Protein AF-M1AH58-F1 (afdb_monomer_lite)

Sequence (137 aa):
LESLQVTPSANQQAGRSGRTGPGKCFRLYTAHNYTNDLADNTVLEIQRTNLANVVLSLKSHGIVELLNFDEIISIAAMLSVGNSIFYHPKDKQVHADNARLNFHTGNVGDHIALLKVYNSWKETNFSTQWCYDNYIS

InterPro domains:
  IPR027417 P-loop containing nucleoside triphosphate hydrolase [G3DSA:3.40.50.300] (1-42)
  IPR027417 P-loop containing nucleoside triphosphate hydrolase [SSF52540] (9-136)
  IPR042035 DEAH helicase, winged-helix domain [G3DSA:1.10.10.2130] (45-72)

Foldseek 3Di:
DPDPQDELCQVVVQVVQPPPHDGDDDDPDDPCCNVPRYDNHDDPVVVVDPLVVVQVLCVVVVNVVPDDPVLSVQLSVLCVVHPPQAAADPVCNVQSVVLQVVLCPPVRDPSSSSSVVVVVCVVVVVDPVVSVNSRGD

Organism: Solanum tuberosum (NCBI:txid4113)

Secondary structure (DSSP, 8-state):
-------TTHHHHHHHHTSSS------SS-HHHHHHTS-SSPPPGGGT--THHHHHHHHHTT-TTT--HHHHHHHHHHHHH-TT-B---TTSHHHHHHHHHHHTTTT--HHHHHHHHHHHHHHTTS-HHHHHHTTB-

Radius of gyration: 20.82 Å; chains: 1; bounding box: 40×37×53 Å

pLDDT: mean 71.43, std 12.14, range [29.83, 87.0]

Structure (mmCIF, N/CA/C/O backbone):
data_AF-M1AH58-F1
#
_entry.id   AF-M1AH58-F1
#
loop_
_atom_site.group_PDB
_atom_site.id
_atom_site.type_symbol
_atom_site.label_atom_id
_atom_site.label_alt_id
_atom_site.label_comp_id
_atom_site.label_asym_id
_atom_site.label_entity_id
_atom_site.label_seq_id
_atom_site.pdbx_PDB_ins_code
_atom_site.Cartn_x
_atom_site.Cartn_y
_atom_site.Cartn_z
_atom_site.occupancy
_atom_site.B_iso_or_equiv
_atom_site.auth_seq_id
_atom_site.auth_comp_id
_atom_site.auth_asym_id
_atom_site.auth_atom_id
_atom_site.pdbx_PDB_model_num
ATOM 1 N N . LEU A 1 1 ? 13.954 12.833 -15.854 1.00 32.66 1 LEU A N 1
ATOM 2 C CA . LEU A 1 1 ? 13.584 12.109 -17.090 1.00 32.66 1 LEU A CA 1
ATOM 3 C C . LEU A 1 1 ? 14.074 10.684 -16.928 1.00 32.66 1 LEU A C 1
ATOM 5 O O . LEU A 1 1 ? 15.163 10.348 -17.370 1.00 32.66 1 LEU A O 1
ATOM 9 N N . GLU A 1 2 ? 13.326 9.897 -16.166 1.00 29.83 2 GLU A N 1
ATOM 10 C CA . GLU A 1 2 ? 13.616 8.478 -15.993 1.00 29.83 2 GLU A CA 1
ATOM 11 C C . GLU A 1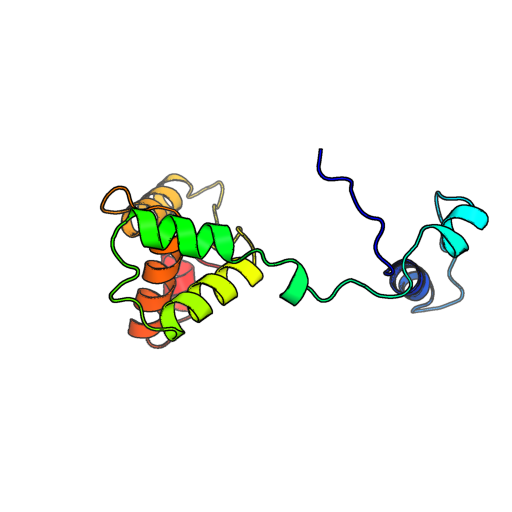 2 ? 13.270 7.804 -17.323 1.00 29.83 2 GLU A C 1
ATOM 13 O O . GLU A 1 2 ? 12.124 7.865 -17.774 1.00 29.83 2 GLU A O 1
ATOM 18 N N . SER A 1 3 ? 14.281 7.314 -18.040 1.00 34.31 3 SER A N 1
ATOM 19 C CA . SER A 1 3 ? 14.056 6.663 -19.324 1.00 34.31 3 SER A CA 1
ATOM 20 C C . SER A 1 3 ? 13.315 5.354 -19.077 1.00 34.31 3 SER A C 1
ATOM 22 O O . SER A 1 3 ? 13.710 4.545 -18.238 1.00 34.31 3 SER A O 1
ATOM 24 N N . LEU A 1 4 ? 12.210 5.161 -19.796 1.00 40.56 4 LEU A N 1
ATOM 25 C CA . LEU A 1 4 ? 11.435 3.928 -19.770 1.00 40.56 4 LEU A CA 1
ATOM 26 C C . LEU A 1 4 ? 12.319 2.812 -20.355 1.00 40.56 4 LEU A C 1
ATOM 28 O O . LEU A 1 4 ? 12.393 2.634 -21.569 1.00 40.56 4 LEU A O 1
ATOM 32 N N . GLN A 1 5 ? 13.078 2.123 -19.506 1.00 46.28 5 GLN A N 1
ATOM 33 C CA . GLN A 1 5 ? 13.957 1.037 -19.931 1.00 46.28 5 GLN A CA 1
ATOM 34 C C . GLN A 1 5 ? 13.096 -0.105 -20.479 1.00 46.28 5 GLN A C 1
ATOM 36 O O . GLN A 1 5 ? 12.227 -0.635 -19.781 1.00 46.28 5 GLN A O 1
ATOM 41 N N . VAL A 1 6 ? 13.319 -0.477 -21.741 1.00 50.81 6 VAL A N 1
ATOM 42 C CA . VAL A 1 6 ? 12.635 -1.609 -22.373 1.00 50.81 6 VAL A CA 1
ATOM 43 C C . VAL A 1 6 ? 13.094 -2.881 -21.666 1.00 50.81 6 VAL A C 1
ATOM 45 O O . VAL A 1 6 ? 14.271 -3.230 -21.687 1.00 50.81 6 VAL A O 1
ATOM 48 N N . THR A 1 7 ? 12.175 -3.552 -20.975 1.00 54.19 7 THR A N 1
ATOM 49 C CA . THR A 1 7 ? 12.506 -4.742 -20.187 1.00 54.19 7 THR A CA 1
ATOM 50 C C . THR A 1 7 ? 12.654 -5.991 -21.074 1.00 54.19 7 THR A C 1
ATOM 52 O O . THR A 1 7 ? 11.949 -6.109 -22.080 1.00 54.19 7 THR A O 1
ATOM 55 N N . PRO A 1 8 ? 13.476 -6.985 -20.677 1.00 55.16 8 PRO A N 1
ATOM 56 C CA . PRO A 1 8 ? 13.642 -8.291 -21.350 1.00 55.16 8 PRO A CA 1
ATOM 57 C C . PRO A 1 8 ? 12.373 -9.154 -21.505 1.00 55.16 8 PRO A C 1
ATOM 59 O O . PRO A 1 8 ? 12.428 -10.306 -21.933 1.00 55.16 8 PRO A O 1
ATOM 62 N N . SER A 1 9 ? 11.193 -8.634 -21.168 1.00 65.94 9 SER A N 1
ATOM 63 C CA . SER A 1 9 ? 9.922 -9.365 -21.171 1.00 65.94 9 SER A CA 1
ATOM 64 C C . SER A 1 9 ? 9.365 -9.656 -22.574 1.00 65.94 9 SER A C 1
ATOM 66 O O . SER A 1 9 ? 8.320 -10.296 -22.713 1.00 65.94 9 SER A O 1
ATOM 68 N N . ALA A 1 10 ? 10.054 -9.243 -23.642 1.00 69.62 10 ALA A N 1
ATOM 69 C CA . ALA A 1 10 ? 9.572 -9.351 -25.017 1.00 69.62 10 ALA A CA 1
ATOM 70 C C . ALA A 1 10 ? 9.218 -10.791 -25.445 1.00 69.62 10 ALA A C 1
ATOM 72 O O . ALA A 1 10 ? 8.214 -11.006 -26.129 1.00 69.62 10 ALA A O 1
ATOM 73 N N . ASN A 1 11 ? 9.989 -11.789 -24.999 1.00 75.12 11 ASN A N 1
ATOM 74 C CA . ASN A 1 11 ? 9.700 -13.201 -25.280 1.00 75.12 11 ASN A CA 1
ATOM 75 C C . ASN A 1 11 ? 8.509 -13.733 -24.478 1.00 75.12 11 ASN A C 1
ATOM 77 O O . ASN A 1 11 ? 7.708 -14.503 -25.008 1.00 75.12 11 ASN A O 1
ATOM 81 N N . GLN A 1 12 ? 8.329 -13.268 -23.240 1.00 76.62 12 GLN A N 1
ATOM 82 C CA . GLN A 1 12 ? 7.152 -13.611 -22.441 1.00 76.62 12 GLN A CA 1
ATOM 83 C C . GLN A 1 12 ? 5.873 -13.042 -23.069 1.00 76.62 12 GLN A C 1
ATOM 85 O O . GLN A 1 12 ? 4.844 -13.716 -23.088 1.00 76.62 12 GLN A O 1
ATOM 90 N N . GLN A 1 13 ? 5.932 -11.832 -23.636 1.00 73.44 13 GLN A N 1
ATOM 91 C CA . GLN A 1 13 ? 4.805 -11.224 -24.352 1.00 73.44 13 GLN A CA 1
ATOM 92 C C . GLN A 1 13 ? 4.478 -11.965 -25.654 1.00 73.44 13 GLN A C 1
ATOM 94 O O . GLN A 1 13 ? 3.307 -12.229 -25.924 1.00 73.44 13 GLN A O 1
ATOM 99 N N . ALA A 1 14 ? 5.495 -12.361 -26.427 1.00 77.62 14 ALA A N 1
ATOM 100 C CA . ALA A 1 14 ? 5.298 -13.160 -27.637 1.00 77.62 14 ALA A CA 1
ATOM 101 C C . ALA A 1 14 ? 4.654 -14.526 -27.329 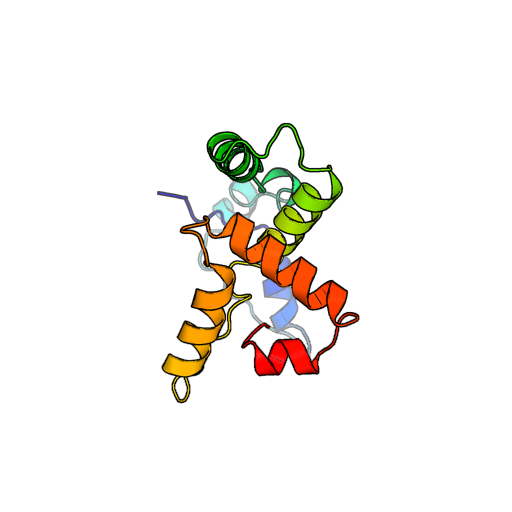1.00 77.62 14 ALA A C 1
ATOM 103 O O . ALA A 1 14 ? 3.724 -14.940 -28.024 1.00 77.62 14 ALA A O 1
ATOM 104 N N . GLY A 1 15 ? 5.068 -15.180 -26.237 1.00 75.62 15 GLY A N 1
ATOM 105 C CA . GLY A 1 15 ? 4.517 -16.467 -25.798 1.00 75.62 15 GLY A CA 1
ATOM 106 C C . GLY A 1 15 ? 3.028 -16.430 -25.429 1.00 75.62 15 GLY A C 1
ATOM 107 O O . GLY A 1 15 ? 2.340 -17.442 -25.548 1.00 75.62 15 GLY A O 1
ATOM 108 N N . ARG A 1 16 ? 2.480 -15.266 -25.050 1.00 78.44 16 ARG A N 1
ATOM 109 C CA . ARG A 1 16 ? 1.048 -15.130 -24.715 1.00 78.44 16 ARG A CA 1
ATOM 110 C C . ARG A 1 16 ? 0.125 -15.299 -25.922 1.00 78.44 16 ARG A C 1
ATOM 112 O O . ARG A 1 16 ? -1.007 -15.738 -25.744 1.00 78.44 16 ARG A O 1
ATOM 119 N N . SER A 1 17 ? 0.599 -14.993 -27.131 1.00 77.69 17 SER A N 1
ATOM 120 C CA . SER A 1 17 ? -0.193 -15.117 -28.364 1.00 77.69 17 SER A CA 1
ATOM 121 C C . SER A 1 17 ? -0.376 -16.577 -28.811 1.00 77.69 17 SER A C 1
ATOM 123 O O . SER A 1 17 ? -1.340 -16.891 -29.499 1.00 77.69 17 SER A O 1
ATOM 125 N N . GLY A 1 18 ? 0.511 -17.485 -28.387 1.00 78.69 18 GLY A N 1
ATOM 126 C CA . GLY A 1 18 ? 0.521 -18.893 -28.803 1.00 78.69 18 GLY A CA 1
ATOM 127 C C . GLY A 1 18 ? -0.238 -19.865 -27.893 1.00 78.69 18 GLY A C 1
ATOM 128 O O . GLY A 1 18 ? -0.066 -21.071 -28.027 1.00 78.69 18 GLY A O 1
ATOM 129 N N . ARG A 1 19 ? -1.038 -19.380 -26.932 1.00 79.25 19 ARG A N 1
ATOM 130 C CA . ARG A 1 19 ? -1.634 -20.225 -25.874 1.00 79.25 19 ARG A CA 1
ATOM 131 C C . ARG A 1 19 ? -2.656 -21.255 -26.363 1.00 79.25 19 ARG A C 1
ATOM 133 O O . ARG A 1 19 ? -2.863 -22.253 -25.683 1.00 79.25 19 ARG A O 1
ATOM 140 N N . THR A 1 20 ? -3.302 -21.013 -27.500 1.00 81.62 20 THR A N 1
ATOM 141 C CA . THR A 1 20 ? -4.433 -21.834 -27.985 1.00 81.62 20 THR A CA 1
ATOM 142 C C . THR A 1 20 ? -4.271 -22.257 -29.452 1.00 81.62 20 THR A C 1
ATOM 144 O O . THR A 1 20 ? -5.091 -23.001 -29.975 1.00 81.62 20 THR A O 1
ATOM 147 N N . GLY A 1 21 ? -3.212 -21.802 -30.127 1.00 81.69 21 GLY A N 1
ATOM 148 C CA . GLY A 1 21 ? -2.950 -22.042 -31.547 1.00 81.69 21 GLY A CA 1
ATOM 149 C C . GLY A 1 21 ? -1.812 -21.154 -32.070 1.00 81.69 21 GLY A C 1
ATOM 150 O O . GLY A 1 21 ? -1.232 -20.395 -31.290 1.00 81.69 21 GLY A O 1
ATOM 151 N N . PRO A 1 22 ? -1.468 -21.224 -33.370 1.00 85.25 22 PRO A N 1
ATOM 152 C CA . PRO A 1 22 ? -0.431 -20.377 -33.959 1.00 85.25 22 PRO A CA 1
ATOM 153 C C . PRO A 1 22 ? -0.821 -18.892 -33.876 1.00 85.25 22 PRO A C 1
ATOM 155 O O . PRO A 1 22 ? -1.733 -18.429 -34.560 1.00 85.25 22 PRO A O 1
ATOM 158 N N . GLY A 1 23 ? -0.121 -18.152 -33.015 1.00 83.31 23 GLY A N 1
ATOM 159 C CA . GLY A 1 23 ? -0.315 -16.721 -32.779 1.00 83.31 23 GLY A CA 1
ATOM 160 C C . GLY A 1 23 ? 0.701 -15.845 -33.513 1.00 83.31 23 GLY A C 1
ATOM 161 O O . GLY A 1 23 ? 1.764 -16.308 -33.929 1.00 83.31 23 GLY A O 1
ATOM 162 N N . LYS A 1 24 ? 0.391 -14.553 -33.659 1.00 84.56 24 LYS A N 1
ATOM 163 C CA . LYS A 1 24 ? 1.296 -13.537 -34.221 1.00 84.56 24 LYS A CA 1
ATOM 164 C C . LYS A 1 24 ? 1.538 -12.439 -33.189 1.00 84.56 24 LYS A C 1
ATOM 166 O O . LYS A 1 24 ? 0.597 -11.936 -32.582 1.00 84.56 24 LYS A O 1
ATOM 171 N N . CYS A 1 25 ? 2.796 -12.038 -33.025 1.00 77.94 25 CYS A N 1
ATOM 172 C CA . CYS A 1 25 ? 3.201 -10.936 -32.157 1.00 77.94 25 CYS A CA 1
ATOM 173 C C . CYS A 1 25 ? 3.939 -9.886 -32.992 1.00 77.94 25 CYS A C 1
ATOM 175 O O . CYS A 1 25 ? 4.937 -10.200 -33.639 1.00 77.94 25 CYS A O 1
ATOM 177 N N . PHE A 1 26 ? 3.445 -8.649 -32.977 1.00 81.31 26 PHE A N 1
ATOM 178 C CA . PHE A 1 26 ? 4.073 -7.526 -33.665 1.00 81.31 26 PHE A CA 1
ATOM 179 C C . PHE A 1 26 ? 4.958 -6.758 -32.685 1.00 81.31 26 PHE A C 1
ATOM 181 O O . PHE A 1 26 ? 4.502 -6.337 -31.622 1.00 81.31 26 PHE A O 1
ATOM 188 N N . ARG A 1 27 ? 6.230 -6.582 -33.043 1.00 78.94 27 ARG A N 1
ATOM 189 C CA . ARG A 1 27 ? 7.211 -5.818 -32.268 1.00 78.94 27 ARG A CA 1
ATOM 190 C C . ARG A 1 27 ? 7.410 -4.469 -32.956 1.00 78.94 27 ARG A C 1
ATOM 192 O O . ARG A 1 27 ? 7.708 -4.435 -34.143 1.00 78.94 27 ARG A O 1
ATOM 199 N N . LEU A 1 28 ? 7.226 -3.369 -32.227 1.00 80.75 28 LEU A N 1
ATOM 200 C CA . LEU A 1 28 ? 7.306 -1.997 -32.760 1.00 80.75 28 LEU A CA 1
ATOM 201 C C . LEU A 1 28 ? 8.745 -1.439 -32.794 1.00 80.75 28 LEU A C 1
ATOM 203 O O . LEU A 1 28 ? 8.945 -0.230 -32.789 1.00 80.75 28 LEU A O 1
ATOM 207 N N . TYR A 1 29 ? 9.750 -2.312 -32.798 1.00 78.50 29 TYR A N 1
ATOM 208 C CA . TYR A 1 29 ? 11.174 -1.972 -32.815 1.00 78.50 29 TYR A CA 1
ATOM 209 C C . TYR A 1 29 ? 11.906 -2.840 -33.841 1.00 78.50 29 TYR A C 1
ATOM 211 O O . TYR A 1 29 ? 11.422 -3.907 -34.225 1.00 78.50 29 TYR A O 1
ATOM 219 N N . THR A 1 30 ? 13.071 -2.384 -34.303 1.00 81.75 30 THR A N 1
ATOM 220 C CA . THR A 1 30 ? 13.834 -3.112 -35.325 1.00 81.75 30 THR A CA 1
ATOM 221 C C . THR A 1 30 ? 14.510 -4.359 -34.746 1.00 81.75 30 THR A C 1
ATOM 223 O O . THR A 1 30 ? 14.768 -4.447 -33.545 1.00 81.75 30 THR A O 1
ATOM 226 N N . ALA A 1 31 ? 14.851 -5.319 -35.611 1.00 77.50 31 ALA A N 1
ATOM 227 C CA . ALA A 1 31 ? 15.610 -6.507 -35.213 1.00 77.50 31 ALA A CA 1
ATOM 228 C C . ALA A 1 31 ? 16.984 -6.156 -34.612 1.00 77.50 31 ALA A C 1
ATOM 230 O O . ALA A 1 31 ? 17.479 -6.876 -33.754 1.00 77.50 31 ALA A O 1
ATOM 231 N N . HIS A 1 32 ? 17.572 -5.028 -35.021 1.00 78.62 32 HIS A N 1
ATOM 232 C CA . HIS A 1 32 ? 18.831 -4.540 -34.468 1.00 78.62 32 HIS A CA 1
ATOM 233 C C . HIS A 1 32 ? 18.667 -4.083 -33.013 1.00 78.62 32 HIS A C 1
ATOM 235 O O . HIS A 1 32 ? 19.430 -4.509 -32.152 1.00 78.62 32 HIS A O 1
ATOM 241 N N . ASN A 1 33 ? 17.630 -3.286 -32.724 1.00 76.44 33 ASN A N 1
ATOM 242 C CA . ASN A 1 33 ? 17.338 -2.845 -31.355 1.00 76.44 33 ASN A CA 1
ATOM 243 C C . ASN A 1 33 ? 16.992 -4.033 -30.442 1.00 76.44 33 ASN A C 1
ATOM 245 O O . ASN A 1 33 ? 17.326 -4.028 -29.264 1.00 76.44 33 ASN A O 1
ATOM 249 N N . TYR A 1 34 ? 16.352 -5.076 -30.984 1.00 73.44 34 TYR A N 1
ATOM 250 C CA . TYR A 1 34 ? 16.021 -6.277 -30.217 1.00 73.44 34 TYR A CA 1
ATOM 251 C C . TYR A 1 34 ? 17.251 -7.008 -29.669 1.00 73.44 34 TYR A C 1
ATOM 253 O O . TYR A 1 34 ? 17.235 -7.436 -28.522 1.00 73.44 34 TYR A O 1
ATOM 261 N N . THR A 1 35 ? 18.291 -7.160 -30.488 1.00 73.75 35 THR A N 1
ATOM 262 C CA . THR A 1 35 ? 19.486 -7.932 -30.120 1.00 73.75 35 THR A CA 1
ATOM 263 C C . THR A 1 35 ? 20.509 -7.094 -29.356 1.00 73.75 35 THR A C 1
ATOM 265 O O . THR A 1 35 ? 21.228 -7.638 -28.527 1.00 73.75 35 THR A O 1
ATOM 268 N N . ASN A 1 36 ? 20.592 -5.789 -29.641 1.00 73.62 36 ASN A N 1
ATOM 269 C CA . ASN A 1 36 ? 21.655 -4.933 -29.104 1.00 73.62 36 ASN A CA 1
ATOM 270 C C . ASN A 1 36 ? 21.219 -4.052 -27.926 1.00 73.62 36 ASN A C 1
ATOM 272 O O . ASN A 1 36 ? 22.057 -3.738 -27.085 1.00 73.62 36 ASN A O 1
ATOM 276 N N . ASP A 1 37 ? 19.938 -3.669 -27.847 1.00 69.94 37 ASP A N 1
ATOM 277 C CA . ASP A 1 37 ? 19.475 -2.676 -26.863 1.00 69.94 37 ASP A CA 1
ATOM 278 C C . ASP A 1 37 ? 18.599 -3.272 -25.754 1.00 69.94 37 ASP A C 1
ATOM 280 O O . ASP A 1 37 ? 18.406 -2.636 -24.715 1.00 69.94 37 ASP A O 1
ATOM 284 N N . LEU A 1 38 ? 18.048 -4.478 -25.940 1.00 65.38 38 LEU A N 1
ATOM 285 C CA . LEU A 1 38 ? 17.349 -5.177 -24.863 1.00 65.38 38 LEU A CA 1
ATOM 286 C C . LEU A 1 38 ? 18.363 -5.979 -24.051 1.00 65.38 38 LEU A C 1
ATOM 288 O O . LEU A 1 38 ? 18.998 -6.898 -24.556 1.00 65.38 38 LEU A O 1
ATOM 292 N N . ALA A 1 39 ? 18.478 -5.652 -22.767 1.00 64.44 39 ALA A N 1
ATOM 293 C CA . ALA A 1 39 ? 19.217 -6.481 -21.827 1.00 64.44 39 ALA A CA 1
ATOM 294 C C . ALA A 1 39 ? 18.578 -7.878 -21.746 1.00 64.44 39 ALA A C 1
ATOM 296 O O . ALA A 1 39 ? 17.355 -7.977 -21.672 1.00 64.44 39 ALA A O 1
ATOM 297 N N . ASP A 1 40 ? 19.389 -8.939 -21.697 1.00 60.66 40 ASP A N 1
ATOM 298 C CA . ASP A 1 40 ? 18.905 -10.330 -21.619 1.00 60.66 40 ASP A CA 1
ATOM 299 C C . ASP A 1 40 ? 18.199 -10.655 -20.294 1.00 60.66 40 ASP A C 1
ATOM 301 O O . ASP A 1 40 ? 17.352 -11.544 -20.229 1.00 60.66 40 ASP A O 1
ATOM 305 N N . ASN A 1 41 ? 18.518 -9.919 -19.227 1.00 59.25 41 ASN A N 1
ATOM 306 C CA . ASN A 1 41 ? 18.007 -10.173 -17.884 1.00 59.25 41 ASN A CA 1
ATOM 307 C C . ASN A 1 41 ? 17.431 -8.907 -17.257 1.00 59.25 41 ASN A C 1
ATOM 309 O O . ASN A 1 41 ? 17.999 -7.818 -17.360 1.00 59.25 41 ASN A O 1
ATOM 313 N N . THR A 1 42 ? 16.290 -9.042 -16.578 1.00 61.66 42 THR A N 1
ATOM 314 C CA . THR A 1 42 ? 15.743 -7.947 -15.778 1.00 61.66 42 THR A CA 1
ATOM 315 C C . THR A 1 42 ? 16.691 -7.738 -14.609 1.00 61.66 42 THR A C 1
ATOM 317 O O . THR A 1 42 ? 16.932 -8.684 -13.861 1.00 61.66 42 THR A O 1
ATOM 320 N N . VAL A 1 43 ? 17.207 -6.518 -14.429 1.00 58.69 43 VAL A N 1
ATOM 321 C CA . VAL A 1 43 ? 17.971 -6.160 -13.224 1.00 58.69 43 VAL A CA 1
ATOM 322 C C . VAL A 1 43 ? 17.172 -6.596 -11.993 1.00 58.69 43 VAL A C 1
ATOM 324 O O . VAL A 1 43 ? 15.973 -6.325 -11.905 1.00 58.69 43 VAL A O 1
ATOM 327 N N . LEU A 1 44 ? 17.802 -7.311 -11.063 1.00 44.19 44 LEU A N 1
ATOM 328 C CA . LEU A 1 44 ? 17.121 -7.791 -9.862 1.00 44.19 44 LEU A CA 1
ATOM 329 C C . LEU A 1 44 ? 16.491 -6.598 -9.128 1.00 44.19 44 LEU A C 1
ATOM 331 O O . LEU A 1 44 ? 17.158 -5.590 -8.903 1.00 44.19 44 LEU A O 1
ATOM 335 N N . GLU A 1 45 ? 15.208 -6.688 -8.773 1.00 53.16 45 GLU A N 1
ATOM 336 C CA . GLU A 1 45 ? 14.478 -5.587 -8.117 1.00 53.16 45 GLU A CA 1
ATOM 337 C C . GLU A 1 45 ? 15.138 -5.146 -6.806 1.00 53.16 45 GLU A C 1
ATOM 339 O O . GLU A 1 45 ? 15.137 -3.960 -6.499 1.00 53.16 45 GLU A O 1
ATOM 344 N N . ILE A 1 46 ? 15.821 -6.067 -6.117 1.00 46.56 46 ILE A N 1
ATOM 345 C CA . ILE A 1 46 ? 16.632 -5.804 -4.915 1.00 46.56 46 ILE A CA 1
ATOM 346 C C . ILE A 1 46 ? 17.731 -4.752 -5.159 1.00 46.56 46 ILE A C 1
ATOM 348 O O . ILE A 1 46 ? 18.106 -4.036 -4.238 1.00 46.56 46 ILE A O 1
ATOM 352 N N . GLN A 1 47 ? 18.246 -4.621 -6.387 1.00 44.62 47 GLN A N 1
ATOM 353 C CA . GLN A 1 47 ? 19.230 -3.588 -6.746 1.00 44.62 47 GLN A CA 1
ATOM 354 C C . GLN A 1 47 ? 18.589 -2.285 -7.247 1.00 44.62 47 GLN A C 1
ATOM 356 O O . GLN A 1 47 ? 19.296 -1.304 -7.476 1.00 44.62 47 GLN A O 1
ATOM 361 N N . ARG A 1 48 ? 17.263 -2.257 -7.431 1.00 51.56 48 ARG A N 1
ATOM 362 C CA . ARG A 1 48 ? 16.506 -1.070 -7.862 1.00 51.56 48 ARG A CA 1
ATOM 363 C C . ARG A 1 48 ? 15.821 -0.348 -6.706 1.00 51.56 48 ARG A C 1
ATOM 365 O O . ARG A 1 48 ? 15.499 0.831 -6.840 1.00 51.56 48 ARG A O 1
ATOM 372 N N . THR A 1 49 ? 15.637 -1.002 -5.563 1.00 53.75 49 THR A N 1
ATOM 373 C CA . THR A 1 49 ? 15.106 -0.370 -4.352 1.00 53.75 49 THR A CA 1
ATOM 374 C C . THR A 1 49 ? 16.189 0.441 -3.647 1.00 53.75 49 THR A C 1
ATOM 376 O O . THR A 1 49 ? 16.972 -0.054 -2.839 1.00 53.75 49 THR A O 1
ATOM 379 N N . ASN A 1 50 ? 16.230 1.739 -3.948 1.00 56.81 50 ASN A N 1
ATOM 380 C CA . ASN A 1 50 ? 17.062 2.687 -3.221 1.00 56.81 50 ASN A CA 1
ATOM 381 C C . ASN A 1 50 ? 16.502 2.905 -1.800 1.00 56.81 50 ASN A C 1
ATOM 383 O O . ASN A 1 50 ? 15.619 3.735 -1.579 1.00 56.81 50 ASN A O 1
ATOM 387 N N . LEU A 1 51 ? 17.049 2.172 -0.828 1.00 64.81 51 LEU A N 1
ATOM 388 C CA . LEU A 1 51 ? 16.720 2.318 0.595 1.00 64.81 51 LEU A CA 1
ATOM 389 C C . LEU A 1 51 ? 17.226 3.641 1.200 1.00 64.81 51 LEU A C 1
ATOM 391 O O . LEU A 1 51 ? 16.847 3.973 2.322 1.00 64.81 51 LEU A O 1
ATOM 395 N N . ALA A 1 52 ? 18.052 4.420 0.488 1.00 63.81 52 ALA A N 1
ATOM 396 C CA . ALA A 1 52 ? 18.628 5.656 1.018 1.00 63.81 52 ALA A CA 1
ATOM 397 C C . ALA A 1 52 ? 17.557 6.700 1.349 1.00 63.81 52 ALA A C 1
ATOM 399 O O . ALA A 1 52 ? 17.700 7.395 2.348 1.00 63.81 52 ALA A O 1
ATOM 400 N N . ASN A 1 53 ? 16.466 6.774 0.580 1.00 63.53 53 ASN A N 1
ATOM 401 C CA . ASN A 1 53 ? 15.370 7.705 0.873 1.00 63.53 53 ASN A CA 1
ATOM 402 C C . ASN A 1 53 ? 14.646 7.327 2.174 1.00 63.53 53 ASN A C 1
ATOM 404 O O . ASN A 1 53 ? 14.374 8.196 2.998 1.00 63.53 53 ASN A O 1
ATOM 408 N N . VAL A 1 54 ? 14.423 6.027 2.401 1.00 65.38 54 VAL A N 1
ATOM 409 C CA . VAL A 1 54 ? 13.811 5.515 3.637 1.00 65.38 54 VAL A CA 1
ATOM 410 C C . VAL A 1 54 ? 14.718 5.811 4.829 1.00 65.38 54 VAL A C 1
ATOM 412 O O . VAL A 1 54 ? 14.279 6.415 5.803 1.00 65.38 54 VAL A O 1
ATOM 415 N N . VAL A 1 55 ? 16.007 5.474 4.733 1.00 68.69 55 VAL A N 1
ATOM 416 C CA . VAL A 1 55 ? 16.983 5.724 5.806 1.00 68.69 55 VAL A CA 1
ATOM 417 C C . VAL A 1 55 ? 17.143 7.222 6.086 1.00 68.69 55 VAL A C 1
ATOM 419 O O . VAL A 1 55 ? 17.210 7.622 7.247 1.00 68.69 55 VAL A O 1
ATOM 422 N N . LEU A 1 56 ? 17.165 8.068 5.052 1.00 66.69 56 LEU A N 1
ATOM 423 C CA . LEU A 1 56 ? 17.306 9.518 5.196 1.00 66.69 56 LEU A CA 1
ATOM 424 C C . LEU A 1 56 ? 16.076 10.151 5.862 1.00 66.69 56 LEU A C 1
ATOM 426 O O . LEU A 1 56 ? 16.241 10.937 6.796 1.00 66.69 56 LEU A O 1
ATOM 430 N N . SER A 1 57 ? 14.860 9.780 5.445 1.00 63.72 57 SER A N 1
ATOM 431 C CA . SER A 1 57 ? 13.622 10.246 6.086 1.00 63.72 57 SER A CA 1
ATOM 432 C C . SER A 1 57 ? 13.483 9.748 7.525 1.00 63.72 57 SER A C 1
ATOM 434 O O . SER A 1 57 ? 13.010 10.492 8.383 1.00 63.72 57 SER A O 1
ATOM 436 N N . LEU A 1 58 ? 13.915 8.522 7.828 1.00 65.25 58 LEU A N 1
ATOM 437 C CA . LEU A 1 58 ? 13.920 8.016 9.204 1.00 65.25 58 LEU A CA 1
ATOM 438 C C . LEU A 1 58 ? 14.953 8.756 10.066 1.00 65.25 58 LEU A C 1
ATOM 440 O O . LEU A 1 58 ? 14.693 9.056 11.235 1.00 65.25 58 LEU A O 1
ATOM 444 N N . LYS A 1 59 ? 16.109 9.104 9.487 1.00 64.31 59 LYS A N 1
ATOM 445 C CA . LYS A 1 59 ? 17.166 9.854 10.177 1.00 64.31 59 LYS A CA 1
ATOM 446 C C . LYS A 1 59 ? 16.745 11.291 10.473 1.00 64.31 59 LYS A C 1
ATOM 448 O O . LYS A 1 59 ? 17.048 11.790 11.552 1.00 64.31 59 LYS A O 1
ATOM 453 N N . SER A 1 60 ? 16.012 11.939 9.563 1.00 67.88 60 SER A N 1
ATOM 454 C CA . SER A 1 60 ? 15.540 13.318 9.755 1.00 67.88 60 SER A CA 1
ATOM 455 C C . SER A 1 60 ? 14.496 13.452 10.865 1.00 67.88 60 SER A C 1
ATOM 457 O O . SER A 1 60 ? 14.397 14.510 11.476 1.00 67.88 60 SER A O 1
ATOM 459 N N . HIS A 1 61 ? 13.738 12.389 11.147 1.00 61.50 61 HIS A N 1
ATOM 460 C CA . HIS A 1 61 ? 12.769 12.351 12.246 1.00 61.50 61 HIS A CA 1
ATOM 461 C C . HIS A 1 61 ? 13.394 11.911 13.584 1.00 61.50 61 HIS A C 1
ATOM 463 O O . HIS A 1 61 ? 12.673 11.732 14.561 1.00 61.50 61 HIS A O 1
ATOM 469 N N . GLY A 1 62 ? 14.721 11.727 13.645 1.00 60.28 62 GLY A N 1
ATOM 470 C CA . GLY A 1 62 ? 15.430 11.351 14.874 1.00 60.28 62 GLY A CA 1
ATOM 471 C C . GLY A 1 62 ? 15.195 9.907 15.330 1.00 60.28 62 GLY A C 1
ATOM 472 O O . GLY A 1 62 ? 15.529 9.572 16.459 1.00 60.28 62 GLY A O 1
ATOM 473 N N . ILE A 1 63 ? 14.632 9.044 14.474 1.00 60.44 63 ILE A N 1
ATOM 474 C CA . ILE A 1 63 ? 14.195 7.687 14.859 1.00 60.44 63 ILE A CA 1
ATOM 475 C C . ILE A 1 63 ? 15.288 6.625 14.613 1.00 60.44 63 ILE A C 1
ATOM 477 O O . ILE A 1 63 ? 15.198 5.501 15.097 1.00 60.44 63 ILE A O 1
ATOM 481 N N . VAL A 1 64 ? 16.355 6.962 13.879 1.00 54.19 64 VAL A N 1
ATOM 482 C CA . VAL A 1 64 ? 17.388 5.990 13.456 1.00 54.19 64 VAL A CA 1
ATOM 483 C C . VAL A 1 64 ? 18.235 5.431 14.602 1.00 54.19 64 VAL A C 1
ATOM 485 O O . VAL A 1 64 ? 18.800 4.358 14.436 1.00 54.19 64 VAL A O 1
ATOM 488 N N . GLU A 1 65 ? 18.293 6.070 15.772 1.00 54.22 65 GLU A N 1
ATOM 489 C CA . GLU A 1 65 ? 18.953 5.444 16.931 1.00 54.22 65 GLU A CA 1
ATOM 490 C C . GLU A 1 65 ? 18.120 4.326 17.584 1.00 54.22 65 GLU A C 1
ATOM 492 O O . GLU A 1 65 ? 18.669 3.562 18.374 1.00 54.22 65 GLU A O 1
ATOM 497 N N . LEU A 1 66 ? 16.825 4.196 17.257 1.00 52.00 66 LEU A N 1
ATOM 498 C CA . LEU A 1 66 ? 15.893 3.312 17.974 1.00 52.00 66 LEU A CA 1
ATOM 499 C C . LEU A 1 66 ? 15.124 2.310 17.099 1.00 52.00 66 LEU A C 1
ATOM 501 O O . LEU A 1 66 ? 14.529 1.390 17.657 1.00 52.00 66 LEU A O 1
ATOM 505 N N . LEU A 1 67 ? 15.107 2.458 15.769 1.00 55.53 67 LEU A N 1
ATOM 506 C CA . LEU A 1 67 ? 14.382 1.519 14.902 1.00 55.53 67 LEU A CA 1
ATOM 507 C C . LEU A 1 67 ? 15.180 0.235 14.686 1.00 55.53 67 LEU A C 1
ATOM 509 O O . LEU A 1 67 ? 16.316 0.253 14.201 1.00 55.53 67 LEU A O 1
ATOM 513 N N . ASN A 1 68 ? 14.544 -0.889 14.996 1.00 63.50 68 ASN A N 1
ATOM 514 C CA . ASN A 1 68 ? 15.110 -2.206 14.753 1.00 63.50 68 ASN A CA 1
ATOM 515 C C . ASN A 1 68 ? 15.066 -2.526 13.252 1.00 63.50 68 ASN A C 1
ATOM 517 O O . ASN A 1 68 ? 14.215 -2.040 12.505 1.00 63.50 68 ASN A O 1
ATOM 521 N N . PHE A 1 69 ? 15.977 -3.391 12.803 1.00 67.31 69 PHE A N 1
ATOM 522 C CA . PHE A 1 69 ? 16.083 -3.808 11.398 1.00 67.31 69 PHE A CA 1
ATOM 523 C C . PHE A 1 69 ? 14.747 -4.345 10.838 1.00 67.31 69 PHE A C 1
ATOM 525 O O . PHE A 1 69 ? 14.442 -4.156 9.661 1.00 67.31 69 PHE A O 1
ATOM 532 N N . ASP A 1 70 ? 13.912 -4.926 11.703 1.00 71.38 70 ASP A N 1
ATOM 533 C CA . ASP A 1 70 ? 12.571 -5.432 11.389 1.00 71.38 70 ASP A CA 1
ATOM 534 C C . ASP A 1 70 ? 11.608 -4.353 10.870 1.00 71.38 70 ASP A C 1
ATOM 536 O O . ASP A 1 70 ? 10.807 -4.612 9.968 1.00 71.38 70 ASP A O 1
ATOM 540 N N . GLU A 1 71 ? 11.683 -3.128 11.393 1.00 72.81 71 GLU A N 1
ATOM 541 C CA . GLU A 1 71 ? 10.804 -2.027 10.975 1.00 72.81 71 GLU A CA 1
ATOM 542 C C . GLU A 1 71 ? 11.225 -1.489 9.606 1.00 72.81 71 GLU A C 1
ATOM 544 O O . GLU A 1 71 ? 10.379 -1.208 8.755 1.00 72.81 71 GLU A O 1
ATOM 549 N N . ILE A 1 72 ? 12.537 -1.437 9.350 1.00 72.69 72 ILE A N 1
ATOM 550 C CA . ILE A 1 72 ? 13.097 -1.061 8.045 1.00 72.69 72 ILE A CA 1
ATOM 551 C C . ILE A 1 72 ? 12.711 -2.098 6.986 1.00 72.69 72 ILE A C 1
ATOM 553 O O . ILE A 1 72 ? 12.264 -1.724 5.899 1.00 72.69 72 ILE A O 1
ATOM 557 N N . ILE A 1 73 ? 12.831 -3.393 7.304 1.00 73.12 73 ILE A N 1
ATOM 558 C CA . ILE A 1 73 ? 12.408 -4.480 6.410 1.00 73.12 73 ILE A CA 1
ATOM 559 C C . ILE A 1 73 ? 10.904 -4.397 6.138 1.00 73.12 73 ILE A C 1
ATOM 561 O O . ILE A 1 73 ? 10.491 -4.543 4.990 1.00 73.12 73 ILE A O 1
ATOM 565 N N . SER A 1 74 ? 10.088 -4.116 7.156 1.00 77.50 74 SER A N 1
ATOM 566 C CA . SER A 1 74 ? 8.633 -4.001 6.997 1.00 77.50 74 SER A CA 1
ATOM 567 C C . SER A 1 74 ? 8.255 -2.841 6.067 1.00 77.50 74 SER A C 1
ATOM 569 O O . SER A 1 74 ? 7.460 -3.024 5.147 1.00 77.50 74 SER A O 1
ATOM 571 N N . ILE A 1 75 ? 8.876 -1.664 6.226 1.00 76.25 75 ILE A N 1
ATOM 572 C CA . ILE A 1 75 ? 8.658 -0.522 5.319 1.00 76.25 75 ILE A CA 1
ATOM 573 C C . ILE A 1 75 ? 9.132 -0.858 3.897 1.00 76.25 75 ILE A C 1
ATOM 575 O O . ILE A 1 75 ? 8.433 -0.553 2.931 1.00 76.25 75 ILE A O 1
ATOM 579 N N . ALA A 1 76 ? 10.290 -1.508 3.750 1.00 74.19 76 ALA A N 1
ATOM 580 C CA . ALA A 1 76 ? 10.811 -1.920 2.447 1.00 74.19 76 ALA A CA 1
ATOM 581 C C . ALA A 1 76 ? 9.891 -2.937 1.748 1.00 74.19 76 ALA A C 1
ATOM 583 O O . ALA A 1 76 ? 9.662 -2.833 0.541 1.00 74.19 76 ALA A O 1
ATOM 584 N N . ALA A 1 77 ? 9.320 -3.880 2.501 1.00 75.56 77 ALA A N 1
ATOM 585 C CA . ALA A 1 77 ? 8.337 -4.830 1.996 1.00 75.56 77 ALA A CA 1
ATOM 586 C C . ALA A 1 77 ? 7.066 -4.113 1.515 1.00 75.56 77 ALA A C 1
ATOM 588 O O . ALA A 1 77 ? 6.630 -4.344 0.390 1.00 75.56 77 ALA A O 1
ATOM 589 N N . MET A 1 78 ? 6.529 -3.177 2.305 1.00 75.06 78 MET A N 1
ATOM 590 C CA . MET A 1 78 ? 5.344 -2.390 1.933 1.00 75.06 78 MET A CA 1
ATOM 591 C C . MET A 1 78 ? 5.587 -1.525 0.686 1.00 75.06 78 MET A C 1
ATOM 593 O O . MET A 1 78 ? 4.740 -1.465 -0.200 1.00 75.06 78 MET A O 1
ATOM 597 N N . LEU A 1 79 ? 6.767 -0.912 0.556 1.00 71.44 79 LEU A N 1
ATOM 598 C CA . LEU A 1 79 ? 7.142 -0.167 -0.654 1.00 71.44 79 LEU A CA 1
ATOM 599 C C . LEU A 1 79 ? 7.285 -1.067 -1.889 1.00 71.44 79 LEU A C 1
ATOM 601 O O . LEU A 1 79 ? 7.006 -0.621 -3.000 1.00 71.44 79 LEU A O 1
ATOM 605 N N . SER A 1 80 ? 7.686 -2.327 -1.700 1.00 70.56 80 SER A N 1
ATOM 606 C CA . SER A 1 80 ? 7.825 -3.303 -2.791 1.00 70.56 80 SER A CA 1
ATOM 607 C C . SER A 1 80 ? 6.470 -3.765 -3.342 1.00 70.56 80 SER A C 1
ATOM 609 O O . SER A 1 80 ? 6.376 -4.101 -4.518 1.00 70.56 80 SER A O 1
ATOM 611 N N . VAL A 1 81 ? 5.409 -3.738 -2.526 1.00 66.94 81 VAL A N 1
ATOM 612 C CA . VAL A 1 81 ? 4.025 -4.024 -2.962 1.00 66.94 81 VAL A CA 1
ATOM 613 C C . VAL A 1 81 ? 3.441 -2.863 -3.793 1.00 66.94 81 VAL A C 1
ATOM 615 O O . VAL A 1 81 ? 2.520 -3.062 -4.584 1.00 66.94 81 VAL A O 1
ATOM 618 N N . GLY A 1 82 ? 4.037 -1.668 -3.700 1.00 60.91 82 GLY A N 1
ATOM 619 C CA . GLY A 1 82 ? 3.695 -0.479 -4.482 1.00 60.91 82 GLY A CA 1
ATOM 620 C C . GLY A 1 82 ? 2.858 0.550 -3.712 1.00 60.91 82 GLY A C 1
ATOM 621 O O . GLY A 1 82 ? 2.250 0.264 -2.686 1.00 60.91 82 GLY A O 1
ATOM 622 N N . ASN A 1 83 ? 2.800 1.784 -4.227 1.00 57.53 83 ASN A N 1
ATOM 623 C CA . ASN A 1 83 ? 2.138 2.935 -3.581 1.00 57.53 83 ASN A CA 1
ATOM 624 C C . ASN A 1 83 ? 0.597 2.836 -3.474 1.00 57.53 83 ASN A C 1
ATOM 626 O O . ASN A 1 83 ? -0.046 3.785 -3.026 1.00 57.53 83 ASN A O 1
ATOM 630 N N . SER A 1 84 ? -0.020 1.726 -3.889 1.00 63.66 84 SER A N 1
ATOM 631 C CA . SER A 1 84 ? -1.479 1.556 -3.963 1.00 63.66 84 SER A CA 1
ATOM 632 C C . SER A 1 84 ? -2.091 0.823 -2.767 1.00 63.66 84 SER A C 1
ATOM 634 O O . SER A 1 84 ? -3.174 0.262 -2.893 1.00 63.66 84 SER A O 1
ATOM 636 N N . ILE A 1 85 ? -1.418 0.810 -1.615 1.00 72.19 85 ILE A N 1
ATOM 637 C CA . ILE A 1 85 ? -1.946 0.177 -0.395 1.00 72.19 85 ILE A CA 1
ATOM 638 C C . ILE A 1 85 ? -3.247 0.857 0.050 1.00 72.19 85 ILE A C 1
ATOM 640 O O . ILE A 1 85 ? -4.174 0.187 0.486 1.00 72.19 85 ILE A O 1
ATOM 644 N N . PHE A 1 86 ? -3.347 2.180 -0.108 1.00 76.56 86 PHE A N 1
ATOM 645 C CA . PHE A 1 86 ? -4.572 2.920 0.187 1.00 76.56 86 PHE A CA 1
ATOM 646 C C . PHE A 1 86 ? -5.538 2.857 -0.997 1.00 76.56 86 PHE A C 1
ATOM 648 O O . PHE A 1 86 ? -5.291 3.432 -2.061 1.00 76.56 86 PHE A O 1
ATOM 655 N N . TYR A 1 87 ? -6.662 2.185 -0.788 1.00 76.44 87 TYR A N 1
ATOM 656 C CA . TYR A 1 87 ? -7.761 2.100 -1.734 1.00 76.44 87 TYR A CA 1
ATOM 657 C C . TYR A 1 87 ? -8.679 3.324 -1.603 1.00 76.44 87 TYR A C 1
ATOM 659 O O . TYR A 1 87 ? -9.057 3.723 -0.505 1.00 76.44 87 TYR A O 1
ATOM 667 N N . HIS A 1 88 ? -9.061 3.935 -2.728 1.00 78.00 88 HIS A N 1
ATOM 668 C CA . HIS A 1 88 ? -9.843 5.174 -2.727 1.00 78.00 88 HIS A CA 1
ATOM 669 C C . HIS A 1 88 ? -11.108 5.058 -3.603 1.00 78.00 88 HIS A C 1
ATOM 671 O O . HIS A 1 88 ? -11.104 5.445 -4.777 1.00 78.00 88 HIS A O 1
ATOM 677 N N . PRO A 1 89 ? -12.202 4.483 -3.071 1.00 78.50 89 PRO A N 1
ATOM 678 C CA . PRO A 1 89 ? -13.445 4.305 -3.816 1.00 78.50 89 PRO A CA 1
ATOM 679 C C . PRO A 1 89 ? -14.138 5.648 -4.071 1.00 78.50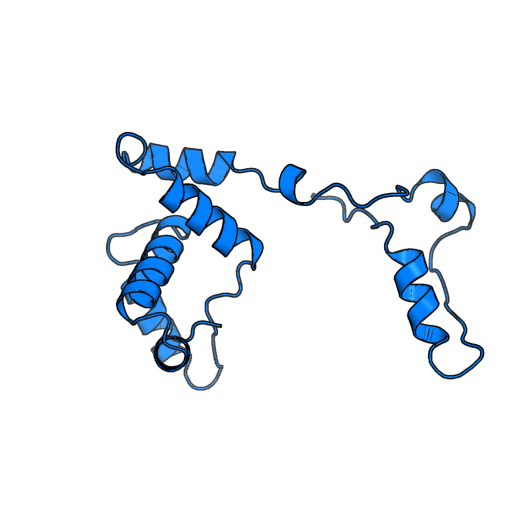 89 PRO A C 1
ATOM 681 O O . PRO A 1 89 ? -14.315 6.449 -3.154 1.00 78.50 89 PRO A O 1
ATOM 684 N N . LYS A 1 90 ? -14.595 5.871 -5.312 1.00 77.00 90 LYS A N 1
ATOM 685 C CA . LYS A 1 90 ? -15.236 7.131 -5.745 1.00 77.00 90 LYS A CA 1
ATOM 686 C C . LYS A 1 90 ? -16.469 7.512 -4.918 1.00 77.00 90 LYS A C 1
ATOM 688 O O . LYS A 1 90 ? -16.708 8.692 -4.707 1.00 77.00 90 LYS A O 1
ATOM 693 N N . ASP A 1 91 ? -17.202 6.528 -4.405 1.00 79.44 91 ASP A N 1
ATOM 694 C CA . ASP A 1 91 ? -18.440 6.764 -3.652 1.00 79.44 91 ASP A CA 1
ATOM 695 C C . ASP A 1 91 ? -18.203 7.020 -2.154 1.00 79.44 91 ASP A C 1
ATOM 697 O O . ASP A 1 91 ? -19.098 7.488 -1.453 1.00 79.44 91 ASP A O 1
ATOM 701 N N . LYS A 1 92 ? -17.004 6.709 -1.634 1.00 82.31 92 LYS A N 1
ATOM 702 C CA . LYS A 1 92 ? -16.673 6.821 -0.199 1.00 82.31 92 LYS A CA 1
ATOM 703 C C . LYS A 1 92 ? -15.346 7.540 0.056 1.00 82.31 92 LYS A C 1
ATOM 705 O O . LYS A 1 92 ? -14.701 7.292 1.073 1.00 82.31 92 LYS A O 1
ATOM 710 N N . GLN A 1 93 ? -14.974 8.461 -0.831 1.00 80.12 93 GLN A N 1
ATOM 711 C CA . GLN A 1 93 ? -13.711 9.210 -0.773 1.00 80.12 93 GLN A CA 1
ATOM 712 C C . GLN A 1 93 ? -13.467 9.842 0.601 1.00 80.12 93 GLN A C 1
ATOM 714 O O . GLN A 1 93 ? -12.449 9.574 1.223 1.00 80.12 93 GLN A O 1
ATOM 719 N N . VAL A 1 94 ? -14.470 10.537 1.151 1.00 83.50 94 VAL A N 1
ATOM 720 C CA . VAL A 1 94 ? -14.382 11.187 2.472 1.00 83.50 94 VAL A CA 1
ATOM 721 C C . VAL A 1 94 ? -14.052 10.199 3.600 1.00 83.50 94 VAL A C 1
ATOM 723 O O . VAL A 1 94 ? -13.306 10.525 4.518 1.00 83.50 94 VAL A O 1
ATOM 726 N N . HIS A 1 95 ? -14.587 8.975 3.545 1.00 82.19 95 HIS A N 1
ATOM 727 C CA . HIS A 1 95 ? -14.314 7.961 4.568 1.00 82.19 95 HIS A CA 1
ATOM 728 C C . HIS A 1 95 ? -12.906 7.380 4.414 1.00 82.19 95 HIS A C 1
ATOM 730 O O . HIS A 1 95 ? -12.217 7.190 5.415 1.00 82.19 95 HIS A O 1
ATOM 736 N N . ALA A 1 96 ? -12.468 7.144 3.175 1.00 80.44 96 ALA A N 1
ATOM 737 C CA . ALA A 1 96 ? -11.116 6.681 2.881 1.00 80.44 96 ALA A CA 1
ATOM 738 C C . ALA A 1 96 ? -10.055 7.740 3.240 1.00 80.44 96 ALA A C 1
ATOM 740 O O . ALA A 1 96 ? -9.018 7.401 3.807 1.00 80.44 96 ALA A O 1
ATOM 741 N N . ASP A 1 97 ? -10.333 9.022 2.992 1.00 82.56 97 ASP A N 1
ATOM 742 C CA . ASP A 1 97 ? -9.459 10.132 3.385 1.00 82.56 97 ASP A CA 1
ATOM 743 C C . ASP A 1 97 ? -9.352 10.252 4.905 1.00 82.56 97 ASP A C 1
ATOM 745 O O . ASP A 1 97 ? -8.248 10.362 5.434 1.00 82.56 97 ASP A O 1
ATOM 749 N N . ASN A 1 98 ? -10.470 10.152 5.629 1.00 84.44 98 ASN A N 1
ATOM 750 C CA . ASN A 1 98 ? -10.454 10.159 7.093 1.00 84.44 98 ASN A CA 1
ATOM 751 C C . ASN A 1 98 ? -9.656 8.979 7.668 1.00 84.44 98 ASN A C 1
ATOM 753 O O . ASN A 1 98 ? -8.848 9.172 8.578 1.00 84.44 98 ASN A O 1
ATOM 757 N N . ALA A 1 99 ? -9.826 7.773 7.115 1.00 82.00 99 ALA A N 1
ATOM 758 C CA . ALA A 1 99 ? -9.027 6.613 7.508 1.00 82.00 99 ALA A CA 1
ATOM 759 C C . ALA A 1 99 ? -7.531 6.856 7.246 1.00 82.00 99 ALA A C 1
ATOM 761 O O . ALA A 1 99 ? -6.701 6.597 8.117 1.00 82.00 99 ALA A O 1
ATOM 762 N N . ARG A 1 100 ? -7.178 7.445 6.096 1.00 79.94 100 ARG A N 1
ATOM 763 C CA . ARG A 1 100 ? -5.792 7.807 5.768 1.00 79.94 100 ARG A CA 1
ATOM 764 C C . ARG A 1 100 ? -5.218 8.841 6.740 1.00 79.94 100 ARG A C 1
ATOM 766 O O . ARG A 1 100 ? -4.069 8.695 7.164 1.00 79.94 100 ARG A O 1
ATOM 773 N N . LEU A 1 101 ? -5.988 9.864 7.104 1.00 80.81 101 LEU A N 1
ATOM 774 C CA . LEU A 1 101 ? -5.554 10.919 8.026 1.00 80.81 101 LEU A CA 1
ATOM 775 C C . LEU A 1 101 ? -5.199 10.367 9.411 1.00 80.81 101 LEU A C 1
ATOM 777 O O . LEU A 1 101 ? -4.211 10.812 9.996 1.00 80.81 101 LEU A O 1
ATOM 781 N N . ASN A 1 102 ? -5.916 9.347 9.893 1.00 83.56 102 ASN A N 1
ATOM 782 C CA . ASN A 1 102 ? -5.610 8.701 11.174 1.00 83.56 102 ASN A CA 1
ATOM 7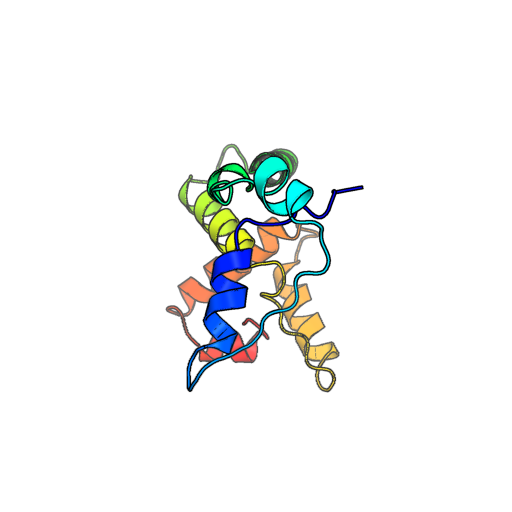83 C C . ASN A 1 102 ? -4.169 8.164 11.220 1.00 83.56 102 ASN A C 1
ATOM 785 O O . ASN A 1 102 ? -3.456 8.359 12.209 1.00 83.56 102 ASN A O 1
ATOM 789 N N . PHE A 1 103 ? -3.693 7.564 10.126 1.00 80.25 103 PHE A N 1
ATOM 790 C CA . PHE A 1 103 ? -2.317 7.067 10.023 1.00 80.25 103 PHE A CA 1
ATOM 791 C C . PHE A 1 103 ? -1.270 8.190 9.891 1.00 80.25 103 PHE A C 1
ATOM 793 O O . PHE A 1 103 ? -0.128 8.018 10.321 1.00 80.25 103 PHE A O 1
ATOM 800 N N . HIS A 1 104 ? -1.660 9.371 9.401 1.00 79.56 104 HIS A N 1
ATOM 801 C CA . HIS A 1 104 ? -0.783 10.546 9.262 1.00 79.56 104 HIS A CA 1
ATOM 802 C C . HIS A 1 104 ? -0.749 11.446 10.510 1.00 79.56 104 HIS A C 1
ATOM 804 O O . HIS A 1 104 ? -0.132 12.516 10.499 1.00 79.56 104 HIS A O 1
ATOM 810 N N . THR A 1 105 ? -1.361 11.012 11.617 1.00 73.25 105 THR A N 1
ATOM 811 C CA . THR A 1 105 ? -1.360 11.758 12.882 1.00 73.25 105 THR A CA 1
ATOM 812 C C . THR A 1 105 ? 0.072 12.097 13.321 1.00 73.25 105 THR A C 1
ATOM 814 O O . THR A 1 105 ? 0.900 11.196 13.495 1.00 73.25 105 THR A O 1
ATOM 817 N N . GLY A 1 106 ? 0.353 13.393 13.506 1.00 68.25 106 GLY A N 1
ATOM 818 C CA . GLY A 1 106 ? 1.670 13.915 13.898 1.00 68.25 106 GLY A CA 1
ATOM 819 C C . GLY A 1 106 ? 2.514 14.518 12.766 1.00 68.25 106 GLY A C 1
ATOM 820 O O . GLY A 1 106 ? 3.706 14.713 12.971 1.00 68.25 106 GLY A O 1
ATOM 821 N N . ASN A 1 107 ? 1.925 14.806 11.595 1.00 65.31 107 ASN A N 1
ATOM 822 C CA . ASN A 1 107 ? 2.636 15.314 10.407 1.00 65.31 107 ASN A CA 1
ATOM 823 C C . ASN A 1 107 ? 3.809 14.405 9.989 1.00 65.31 107 ASN A C 1
ATOM 825 O O . ASN A 1 107 ? 4.885 14.862 9.608 1.00 65.31 107 ASN A O 1
ATOM 829 N N . VAL A 1 108 ? 3.597 13.097 10.134 1.00 70.44 108 VAL A N 1
ATOM 830 C CA . VAL A 1 108 ? 4.591 12.069 9.835 1.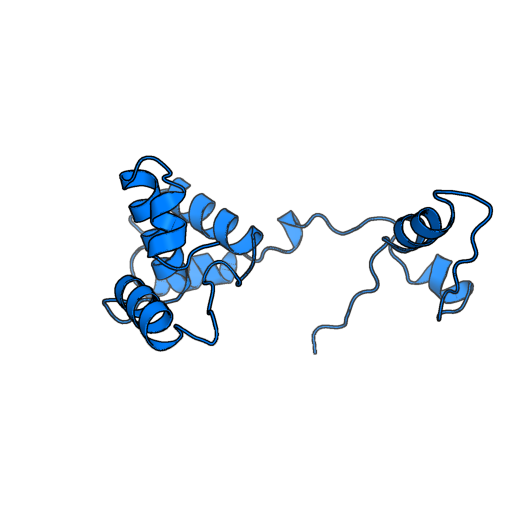00 70.44 108 VAL A CA 1
ATOM 831 C C . VAL A 1 108 ? 4.612 11.775 8.333 1.00 70.44 108 VAL A C 1
ATOM 833 O O . VAL A 1 108 ? 3.567 11.782 7.685 1.00 70.44 108 VAL A O 1
ATOM 836 N N . GLY A 1 109 ? 5.797 11.513 7.771 1.00 72.88 109 GLY A N 1
ATOM 837 C CA . GLY A 1 109 ? 5.935 11.169 6.350 1.00 72.88 109 GLY A CA 1
ATOM 838 C C . GLY A 1 109 ? 5.273 9.833 5.980 1.00 72.88 109 GLY A C 1
ATOM 839 O O . GLY A 1 109 ? 5.068 8.977 6.844 1.00 72.88 109 GLY A O 1
ATOM 840 N N . ASP A 1 110 ? 5.003 9.623 4.685 1.00 77.00 110 ASP A N 1
ATOM 841 C CA . ASP A 1 110 ? 4.306 8.430 4.160 1.00 77.00 110 ASP A CA 1
ATOM 842 C C . ASP A 1 110 ? 4.929 7.105 4.647 1.00 77.00 110 ASP A C 1
ATOM 844 O O . ASP A 1 110 ? 4.221 6.153 4.966 1.00 77.00 110 ASP A O 1
ATOM 848 N N . HIS A 1 111 ? 6.258 7.040 4.786 1.00 75.06 111 HIS A N 1
ATOM 849 C CA . HIS A 1 111 ? 6.958 5.852 5.292 1.00 75.06 111 HIS A CA 1
ATOM 850 C C . HIS A 1 111 ? 6.551 5.465 6.722 1.00 75.06 111 HIS A C 1
ATOM 852 O O . HIS A 1 111 ? 6.427 4.283 7.036 1.00 75.06 111 HIS A O 1
ATOM 858 N N . ILE A 1 112 ? 6.315 6.452 7.589 1.00 77.69 112 ILE A N 1
ATOM 859 C CA . ILE A 1 112 ? 5.875 6.212 8.969 1.00 77.69 112 ILE A CA 1
ATOM 860 C C . ILE A 1 112 ? 4.394 5.823 8.985 1.00 77.69 112 ILE A C 1
ATOM 862 O O . ILE A 1 112 ? 3.997 4.967 9.775 1.00 77.69 112 ILE A O 1
ATOM 866 N N . ALA A 1 113 ? 3.578 6.400 8.097 1.00 80.81 113 ALA A N 1
ATOM 867 C CA . ALA A 1 113 ? 2.187 5.984 7.940 1.00 80.81 113 ALA A CA 1
ATOM 868 C C . ALA A 1 113 ? 2.091 4.505 7.519 1.00 80.81 113 ALA A C 1
ATOM 870 O O . ALA A 1 113 ? 1.289 3.768 8.088 1.00 80.81 113 ALA A O 1
ATOM 871 N N . LEU A 1 114 ? 2.959 4.040 6.609 1.00 78.56 114 LEU A N 1
ATOM 872 C CA . LEU A 1 114 ? 3.047 2.622 6.226 1.00 78.56 114 LEU A CA 1
ATOM 873 C C . LEU A 1 114 ? 3.416 1.715 7.407 1.00 78.56 114 LEU A C 1
ATOM 875 O O . LEU A 1 114 ? 2.805 0.661 7.584 1.00 78.56 114 LEU A O 1
ATOM 8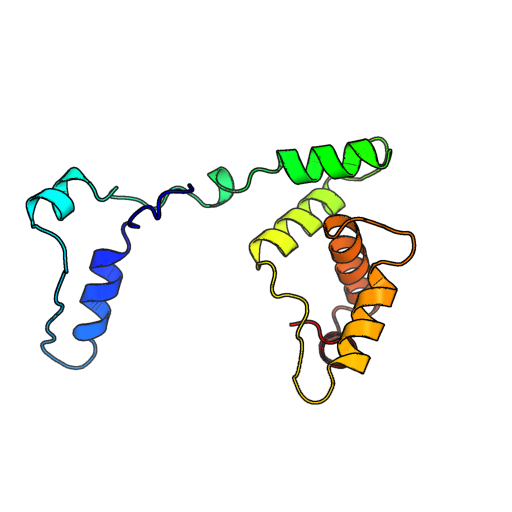79 N N . LEU A 1 115 ? 4.376 2.132 8.238 1.00 78.62 115 LEU A N 1
ATOM 880 C CA . LEU A 1 115 ? 4.751 1.379 9.436 1.00 78.62 115 LEU A CA 1
ATOM 881 C C . LEU A 1 115 ? 3.582 1.281 10.428 1.00 78.62 115 LEU A C 1
ATOM 883 O O . LEU A 1 115 ? 3.304 0.202 10.949 1.00 78.62 115 LEU A O 1
ATOM 887 N N . LYS A 1 116 ? 2.862 2.387 10.654 1.00 82.44 116 LYS A N 1
ATOM 888 C CA . LYS A 1 116 ? 1.667 2.401 11.512 1.00 82.44 116 LYS A CA 1
ATOM 889 C C . LYS A 1 116 ? 0.582 1.466 10.985 1.00 82.44 116 LYS A C 1
ATOM 891 O O . LYS A 1 116 ? 0.031 0.704 11.769 1.00 82.44 116 LYS A O 1
ATOM 896 N N . VAL A 1 117 ? 0.319 1.484 9.677 1.00 84.31 117 VAL A N 1
ATOM 897 C CA . VAL A 1 117 ? -0.638 0.569 9.037 1.00 84.31 117 VAL A CA 1
ATOM 898 C C . VAL A 1 117 ? -0.255 -0.889 9.296 1.00 84.31 117 VAL A C 1
ATOM 900 O O . VAL A 1 117 ? -1.092 -1.661 9.756 1.00 84.31 117 VAL A O 1
ATOM 903 N N . TYR A 1 118 ? 1.007 -1.257 9.057 1.00 82.31 118 TYR A N 1
ATOM 904 C CA . TYR A 1 118 ? 1.480 -2.624 9.280 1.00 82.31 118 TYR A CA 1
ATOM 905 C C . TYR A 1 118 ? 1.364 -3.050 10.751 1.00 82.31 118 TYR A C 1
ATOM 907 O O . TYR A 1 118 ? 0.884 -4.146 11.039 1.00 82.31 118 TYR A O 1
ATOM 915 N N . ASN A 1 119 ? 1.744 -2.176 11.686 1.00 83.44 119 ASN A N 1
ATOM 916 C CA . ASN A 1 119 ? 1.654 -2.464 13.117 1.00 83.44 119 ASN A CA 1
ATOM 917 C C . ASN A 1 119 ? 0.198 -2.616 13.581 1.00 83.44 119 ASN A C 1
ATOM 919 O O . ASN A 1 119 ? -0.119 -3.603 14.242 1.00 83.44 119 ASN A O 1
ATOM 923 N N . SER A 1 120 ? -0.704 -1.720 13.169 1.00 85.56 120 SER A N 1
ATOM 924 C CA . SER A 1 120 ? -2.136 -1.847 13.471 1.00 85.56 120 SER A CA 1
ATOM 925 C C . SER A 1 120 ? -2.739 -3.115 12.862 1.00 85.56 120 SER A C 1
ATOM 927 O O . SER A 1 120 ? -3.508 -3.813 13.518 1.00 85.56 120 SER A O 1
ATOM 929 N N . TRP A 1 121 ? -2.347 -3.481 11.640 1.00 84.19 121 TRP A N 1
ATOM 930 C CA . TRP A 1 121 ? -2.798 -4.728 11.027 1.00 84.19 121 TRP A CA 1
ATOM 931 C C . TRP A 1 121 ? -2.302 -5.962 11.795 1.00 84.19 121 TRP A C 1
ATOM 933 O O . TRP A 1 121 ? -3.075 -6.886 12.066 1.00 84.19 121 TRP A O 1
ATOM 943 N N . LYS A 1 122 ? -1.038 -5.952 12.228 1.00 82.81 122 LYS A N 1
ATOM 944 C CA . LYS A 1 122 ? -0.439 -7.014 13.046 1.00 82.81 122 LYS A CA 1
ATOM 945 C C . LYS A 1 122 ? -1.144 -7.168 14.398 1.00 82.81 122 LYS A C 1
ATOM 947 O O . LYS A 1 122 ? -1.419 -8.294 14.805 1.00 82.81 122 LYS A O 1
ATOM 952 N N . GLU A 1 123 ? -1.488 -6.066 15.064 1.00 87.00 123 GLU A N 1
ATOM 953 C CA . GLU A 1 123 ? -2.254 -6.073 16.324 1.00 87.00 123 GLU A CA 1
ATOM 954 C C . GLU A 1 123 ? -3.652 -6.687 16.161 1.00 87.00 123 GLU A C 1
ATOM 956 O O . GLU A 1 123 ? -4.166 -7.325 17.078 1.00 87.00 123 GLU A O 1
ATOM 961 N N . THR A 1 124 ? -4.246 -6.577 14.969 1.00 86.62 124 THR A N 1
ATOM 962 C CA . THR A 1 124 ? -5.534 -7.214 14.643 1.00 86.62 124 THR A CA 1
ATOM 963 C C . THR A 1 124 ? -5.417 -8.675 14.200 1.00 86.62 124 THR A C 1
ATOM 965 O O . THR A 1 124 ? -6.374 -9.227 13.657 1.00 86.62 124 THR A O 1
ATOM 968 N N . ASN A 1 125 ? -4.271 -9.324 14.436 1.00 86.44 125 ASN A N 1
ATOM 969 C CA . ASN A 1 125 ? -3.976 -10.691 13.996 1.00 86.44 125 ASN A CA 1
ATOM 970 C C . ASN A 1 125 ? -4.127 -10.882 12.479 1.00 86.44 125 ASN A C 1
ATOM 972 O O . ASN A 1 125 ? -4.657 -11.898 12.029 1.00 86.44 125 ASN A O 1
ATOM 976 N N . PHE A 1 126 ? -3.658 -9.913 11.687 1.00 83.62 126 PHE A N 1
ATOM 977 C CA . PHE A 1 126 ? -3.685 -9.988 10.223 1.00 83.62 126 PHE A CA 1
ATOM 978 C C . PHE A 1 126 ? -5.105 -10.111 9.642 1.00 83.62 126 PHE A C 1
ATOM 980 O O . PHE A 1 126 ? -5.338 -10.793 8.642 1.00 83.62 126 PHE A O 1
ATOM 987 N N . SER A 1 127 ? -6.076 -9.450 10.278 1.00 81.06 127 SER A N 1
ATOM 988 C CA . SER A 1 127 ? -7.481 -9.507 9.875 1.00 81.06 127 SER A CA 1
ATOM 989 C C . SER A 1 127 ? -7.701 -8.899 8.489 1.00 81.06 127 SER A C 1
ATOM 991 O O . SER A 1 127 ? -7.361 -7.743 8.237 1.00 81.06 127 SER A O 1
ATOM 993 N N . THR A 1 128 ? -8.331 -9.660 7.593 1.00 77.88 128 THR A N 1
ATOM 994 C CA . THR A 1 128 ? -8.767 -9.169 6.276 1.00 77.88 128 THR A CA 1
ATOM 995 C C . THR A 1 128 ? -9.933 -8.191 6.394 1.00 77.88 128 THR A C 1
ATOM 997 O O . THR A 1 128 ? -10.019 -7.241 5.620 1.00 77.88 128 THR A O 1
ATOM 1000 N N . GLN A 1 129 ? -10.802 -8.375 7.394 1.00 79.25 129 GLN A N 1
ATOM 1001 C CA . GLN A 1 129 ? -11.917 -7.467 7.670 1.00 79.25 129 GLN A CA 1
ATOM 1002 C C . GLN A 1 129 ? -11.410 -6.066 8.030 1.00 79.25 129 GLN A C 1
ATOM 1004 O O . GLN A 1 129 ? -11.937 -5.074 7.536 1.00 79.25 129 GLN A O 1
ATOM 1009 N N . TRP A 1 130 ? -10.334 -5.984 8.820 1.00 85.00 130 TRP A N 1
ATOM 1010 C CA . TRP A 1 130 ? -9.729 -4.702 9.179 1.00 85.00 130 TRP A CA 1
ATOM 1011 C C . TRP A 1 130 ? -9.189 -3.956 7.953 1.00 85.00 130 TRP A C 1
ATOM 1013 O O . TRP A 1 130 ? -9.351 -2.738 7.868 1.00 85.00 130 TRP A O 1
ATOM 1023 N N . CYS A 1 131 ? -8.609 -4.669 6.980 1.00 82.94 131 CYS A N 1
ATOM 1024 C CA . CYS A 1 131 ? -8.160 -4.061 5.727 1.00 82.94 131 CYS A CA 1
ATOM 1025 C C . CYS A 1 131 ? -9.330 -3.438 4.954 1.00 82.94 131 CYS A C 1
ATOM 1027 O O . CYS A 1 131 ? -9.232 -2.289 4.526 1.00 82.94 131 CYS A O 1
ATOM 1029 N N . TYR A 1 132 ? -10.466 -4.139 4.850 1.00 81.56 132 TYR A N 1
ATOM 1030 C CA . TYR A 1 132 ? -11.667 -3.595 4.206 1.00 81.56 132 TYR A CA 1
ATOM 1031 C C . TYR A 1 132 ? -12.199 -2.346 4.912 1.00 81.56 132 TYR A C 1
ATOM 1033 O O . TYR A 1 132 ? -12.522 -1.360 4.247 1.00 81.56 132 TYR A O 1
ATOM 1041 N N . ASP A 1 133 ? -12.253 -2.365 6.243 1.00 83.12 133 ASP A N 1
ATOM 1042 C CA . ASP A 1 133 ? -12.792 -1.254 7.032 1.00 83.12 133 ASP A CA 1
ATOM 1043 C C . ASP A 1 133 ? -11.888 -0.006 6.979 1.00 83.12 133 ASP A C 1
ATOM 1045 O O . ASP A 1 133 ? -12.377 1.123 7.051 1.00 83.12 133 ASP A O 1
ATOM 1049 N N . ASN A 1 134 ? -10.576 -0.200 6.801 1.00 82.38 134 ASN A N 1
ATOM 1050 C CA . ASN A 1 134 ? -9.577 0.873 6.725 1.00 82.38 134 ASN A CA 1
ATOM 1051 C C . ASN A 1 134 ? -9.168 1.235 5.290 1.00 82.38 134 ASN A C 1
ATOM 1053 O O . ASN A 1 134 ? -8.251 2.035 5.105 1.00 82.38 134 ASN A O 1
ATOM 1057 N N . TYR A 1 135 ? -9.861 0.695 4.282 1.00 82.00 135 TYR A N 1
ATOM 1058 C CA . TYR A 1 135 ? -9.581 0.938 2.864 1.00 82.00 135 TYR A CA 1
ATOM 1059 C C . TYR A 1 135 ? -8.132 0.601 2.477 1.00 82.00 135 TYR A C 1
ATOM 1061 O O . TYR A 1 135 ? -7.465 1.354 1.765 1.00 82.00 135 TYR A O 1
ATOM 1069 N N . ILE A 1 136 ? -7.648 -0.540 2.960 1.00 80.06 136 ILE A N 1
ATOM 1070 C CA . ILE A 1 136 ? -6.321 -1.083 2.679 1.00 80.06 136 ILE A CA 1
ATOM 1071 C C . ILE A 1 136 ? -6.469 -2.297 1.758 1.00 80.06 136 ILE A C 1
ATOM 1073 O O . ILE A 1 136 ? -7.353 -3.129 1.970 1.00 80.06 136 ILE A O 1
ATOM 1077 N N . SER A 1 137 ? -5.633 -2.361 0.718 1.00 70.69 137 SER A N 1
ATOM 1078 C CA . SER A 1 137 ? -5.615 -3.451 -0.269 1.00 70.69 137 SER A CA 1
ATOM 1079 C C . SER A 1 137 ? -4.670 -4.590 0.089 1.00 70.69 137 SER A C 1
ATOM 1081 O O . SER A 1 137 ? -3.676 -4.353 0.807 1.00 70.69 137 SER A O 1
#